Protein AF-A0A831YHB5-F1 (afdb_monomer_lite)

Foldseek 3Di:
DQDFFAQADDPPVDPCRLVVLVVSVCVCCVVPVPDLDAREQHAHHLDLVRSVVSVVSCVVVVNCVSRLHYEYENAQVDPPLCSLLVSLQVSQVVQVVVDDDPRHRAYEYEAHDPVNCVRNVVRHPYYDHDQQQVPCCVPPVDGDPDPVSSVVSVVVVVVVVVVVVVPDDD

Sequence (170 aa):
MIPDYPADYDNNPIDDNVERTFRNIEYAVGHHPNVNWIVPLQGKKDDIVSVVKSFEYVKDLGLLERYGYVAIAPTCTTNNVKFLRDVAQIIWKRVKQIEKDGHYIKIHMFGVTMRAWKDVAPYVDSTDTIVGNIWCRPLLGKMCTTKEEKAMAWRIFLERVAQVAAITRM

Secondary structure (DSSP, 8-state):
--------STT-S-TTHHHHHHHHHHHHHHH-TTS-PPEEE--STT-HHHHHHHHHHHHHTTHHHHH-EEEE-TTTT---HHHHHHHHHHHHHHHHHH--TT---EEEETT--GGGHHHHTTT-SEE---HHHHHHHHHHSS---SHHHHHHHHHHHHHHHHHHHTS---

Radius of gyration: 17.51 Å; chains: 1; bounding box: 42×38×42 Å

pLDDT: mean 90.25, std 9.59, range [37.12, 98.56]

Structure (mmCIF, N/CA/C/O backbone):
data_AF-A0A831YHB5-F1
#
_entry.id   AF-A0A831YHB5-F1
#
loop_
_atom_site.group_PDB
_atom_site.id
_atom_site.type_symbol
_atom_site.label_atom_id
_atom_site.label_alt_id
_atom_site.label_comp_id
_atom_site.label_asym_id
_atom_site.label_entity_id
_atom_site.label_seq_id
_atom_site.pdbx_PDB_ins_code
_atom_site.Cartn_x
_atom_site.Cartn_y
_atom_site.Cartn_z
_atom_site.occupancy
_atom_site.B_iso_or_equiv
_atom_site.auth_seq_id
_atom_site.auth_comp_id
_atom_site.auth_asym_id
_atom_site.auth_atom_id
_atom_site.pdbx_PDB_model_num
ATOM 1 N N . MET A 1 1 ? -9.313 -5.101 -4.253 1.00 86.94 1 MET A N 1
ATOM 2 C CA . MET A 1 1 ? -8.744 -3.767 -3.968 1.00 86.94 1 MET A CA 1
ATOM 3 C C . MET A 1 1 ? -9.494 -2.746 -4.803 1.00 86.94 1 MET A C 1
ATOM 5 O O . MET A 1 1 ? -9.870 -3.087 -5.919 1.00 86.94 1 MET A O 1
ATOM 9 N N . ILE A 1 2 ? -9.751 -1.553 -4.266 1.00 95.19 2 ILE A N 1
ATOM 10 C CA . ILE A 1 2 ? -10.306 -0.444 -5.054 1.00 95.19 2 ILE A CA 1
ATOM 11 C C . ILE A 1 2 ? -9.226 0.037 -6.041 1.00 95.19 2 ILE A C 1
ATOM 13 O O . ILE A 1 2 ? -8.103 0.261 -5.594 1.00 95.19 2 ILE A O 1
ATOM 17 N N . PRO A 1 3 ? -9.529 0.195 -7.343 1.00 92.81 3 PRO A N 1
ATOM 18 C CA . PRO A 1 3 ? -8.573 0.737 -8.304 1.00 92.81 3 PRO A CA 1
ATOM 19 C C . PRO A 1 3 ? -8.143 2.164 -7.940 1.00 92.81 3 PRO A C 1
ATOM 21 O O . PRO A 1 3 ? -8.992 3.047 -7.795 1.00 92.81 3 PRO A O 1
ATOM 24 N N . ASP A 1 4 ? -6.840 2.404 -7.840 1.00 92.56 4 ASP A N 1
ATOM 25 C CA . ASP A 1 4 ? -6.243 3.720 -7.626 1.00 92.56 4 ASP A CA 1
ATOM 26 C C . ASP A 1 4 ? -5.494 4.227 -8.866 1.00 92.56 4 ASP A C 1
ATOM 28 O O . ASP A 1 4 ? -5.268 3.501 -9.836 1.00 92.56 4 ASP A O 1
ATOM 32 N N . TYR A 1 5 ? -5.129 5.507 -8.837 1.00 92.69 5 TYR A N 1
ATOM 33 C CA . TYR A 1 5 ? -4.292 6.131 -9.855 1.00 92.69 5 TYR A CA 1
ATOM 34 C C . TYR A 1 5 ? -2.906 6.399 -9.255 1.00 92.69 5 TYR A C 1
ATOM 36 O O . TYR A 1 5 ? -2.802 7.209 -8.330 1.00 92.69 5 TYR A O 1
ATOM 44 N N . PRO A 1 6 ? -1.835 5.764 -9.765 1.00 89.62 6 PRO A N 1
ATOM 45 C CA . PRO A 1 6 ? -0.487 5.946 -9.233 1.00 89.62 6 PRO A CA 1
ATOM 46 C C . PRO A 1 6 ? -0.026 7.407 -9.264 1.00 89.62 6 PRO A C 1
ATOM 48 O O . PRO A 1 6 ? -0.020 8.041 -10.321 1.00 89.62 6 PRO A O 1
ATOM 51 N N . ALA A 1 7 ? 0.382 7.948 -8.117 1.00 89.50 7 ALA A N 1
ATOM 52 C CA . ALA A 1 7 ? 0.867 9.326 -7.976 1.00 89.50 7 ALA A CA 1
ATOM 53 C C . ALA A 1 7 ? 2.382 9.409 -7.681 1.00 89.50 7 ALA A C 1
ATOM 55 O O . ALA A 1 7 ? 2.923 10.496 -7.475 1.00 89.50 7 ALA A O 1
ATOM 56 N N . ASP A 1 8 ? 3.074 8.270 -7.687 1.00 85.31 8 ASP A N 1
ATOM 57 C CA . ASP A 1 8 ? 4.454 8.081 -7.233 1.00 85.31 8 ASP A CA 1
ATOM 58 C C . ASP A 1 8 ? 5.486 7.935 -8.367 1.00 85.31 8 ASP A C 1
ATOM 60 O O . ASP A 1 8 ? 6.656 7.640 -8.114 1.00 85.31 8 ASP A O 1
ATOM 64 N N . TYR A 1 9 ? 5.090 8.148 -9.623 1.00 83.62 9 TYR A N 1
ATOM 65 C CA . TYR A 1 9 ? 6.015 8.193 -10.758 1.00 83.62 9 TYR A CA 1
ATOM 66 C C . TYR A 1 9 ? 6.761 9.531 -10.843 1.00 83.62 9 TYR A C 1
ATOM 68 O O . TYR A 1 9 ? 6.194 10.594 -10.588 1.00 83.62 9 TYR A O 1
ATOM 76 N N . ASP A 1 10 ? 8.030 9.479 -11.261 1.00 77.12 10 ASP A N 1
ATOM 77 C CA . ASP A 1 10 ? 8.769 10.689 -11.637 1.00 77.12 10 ASP A CA 1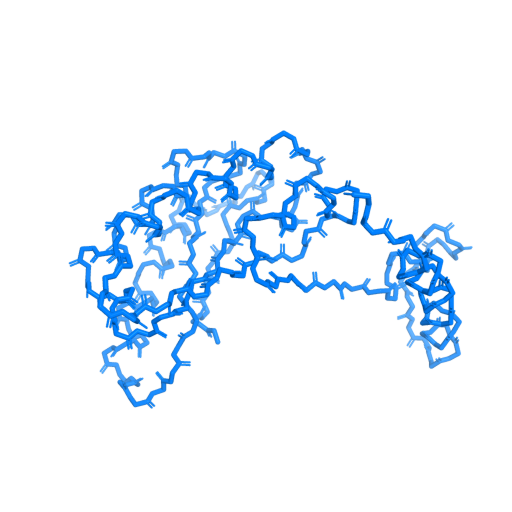
ATOM 78 C C . ASP A 1 10 ? 8.118 11.345 -12.856 1.00 77.12 10 ASP A C 1
ATOM 80 O O . ASP A 1 10 ? 7.743 10.651 -13.803 1.00 77.12 10 ASP A O 1
ATOM 84 N N . ASN A 1 11 ? 8.026 12.679 -12.849 1.00 80.19 11 ASN A N 1
ATOM 85 C CA . ASN A 1 11 ? 7.427 13.472 -13.929 1.00 80.19 11 ASN A CA 1
ATOM 86 C C . ASN A 1 11 ? 6.004 13.022 -14.293 1.00 80.19 11 ASN A C 1
ATOM 88 O O . ASN A 1 11 ? 5.662 12.929 -15.473 1.00 80.19 11 ASN A O 1
ATOM 92 N N . ASN A 1 12 ? 5.184 12.711 -13.286 1.00 77.06 12 ASN A N 1
ATOM 93 C CA . ASN A 1 12 ? 3.791 12.356 -13.512 1.00 77.06 12 ASN A CA 1
ATOM 94 C C . ASN A 1 12 ? 3.078 13.497 -14.265 1.00 77.06 12 ASN A C 1
ATOM 96 O O . ASN A 1 12 ? 3.026 14.607 -13.740 1.00 77.06 12 ASN A O 1
ATOM 100 N N . PRO A 1 13 ? 2.542 13.259 -15.477 1.00 79.56 13 PRO A N 1
ATOM 101 C CA . PRO A 1 13 ? 1.882 14.305 -16.256 1.00 79.56 13 PRO A CA 1
ATOM 102 C C . PRO A 1 13 ? 0.482 14.650 -15.726 1.00 79.56 13 PRO A C 1
ATOM 104 O O . PRO A 1 13 ? -0.171 15.537 -16.273 1.00 79.56 13 PRO A O 1
ATOM 107 N N . ILE A 1 14 ? -0.011 13.917 -14.721 1.00 84.56 14 ILE A N 1
ATOM 108 C CA . ILE A 1 14 ? -1.336 14.098 -14.131 1.00 84.56 14 ILE A CA 1
ATOM 109 C C . ILE A 1 14 ? -1.173 14.494 -12.664 1.00 84.56 14 ILE A C 1
ATOM 111 O O . ILE A 1 14 ? -0.777 13.683 -11.825 1.00 84.56 14 ILE A O 1
ATOM 115 N N . ASP A 1 15 ? -1.528 15.739 -12.357 1.00 80.88 15 ASP A N 1
ATOM 116 C CA . ASP A 1 15 ? -1.307 16.329 -11.035 1.00 80.88 15 ASP A CA 1
ATOM 117 C C . ASP A 1 15 ? -2.298 15.840 -9.963 1.00 80.88 15 ASP A C 1
ATOM 119 O O . ASP A 1 15 ? -1.978 15.882 -8.775 1.00 80.88 15 ASP A O 1
ATOM 123 N N . ASP A 1 16 ? -3.486 15.365 -10.366 1.00 89.69 16 ASP A N 1
ATOM 124 C CA . ASP A 1 16 ? -4.628 15.097 -9.474 1.00 89.69 16 ASP A CA 1
ATOM 125 C C . ASP A 1 16 ? -4.910 13.601 -9.218 1.00 89.69 16 ASP A C 1
ATOM 127 O O . ASP A 1 16 ? -6.036 13.203 -8.913 1.00 89.69 16 ASP A O 1
ATOM 131 N N . ASN A 1 17 ? -3.910 12.723 -9.369 1.00 93.19 17 ASN A N 1
ATOM 132 C CA . ASN A 1 17 ? -4.105 11.270 -9.219 1.00 93.19 17 ASN A CA 1
ATOM 133 C C . ASN A 1 17 ? -4.522 10.838 -7.799 1.00 93.19 17 ASN A C 1
ATOM 135 O O . ASN A 1 17 ? -5.251 9.853 -7.643 1.00 93.19 17 ASN A O 1
ATOM 139 N N . VAL A 1 18 ? -4.121 11.580 -6.761 1.00 93.06 18 VAL A N 1
ATOM 140 C CA . VAL A 1 18 ? -4.569 11.317 -5.382 1.00 93.06 18 VAL A CA 1
ATOM 141 C C . VAL A 1 18 ? -6.070 11.596 -5.264 1.00 93.06 18 VAL A C 1
ATOM 143 O O . VAL A 1 18 ? -6.834 10.751 -4.802 1.00 93.06 18 VAL A O 1
ATOM 146 N N . GLU A 1 19 ? -6.526 12.730 -5.785 1.00 95.19 19 GLU A N 1
ATOM 147 C CA . GLU A 1 19 ? -7.927 13.142 -5.790 1.00 95.19 19 GLU A CA 1
ATOM 148 C C . GLU A 1 19 ? -8.786 12.222 -6.668 1.00 95.19 19 GLU A C 1
ATOM 150 O O . GLU A 1 19 ? -9.909 11.873 -6.302 1.00 95.19 19 GLU A O 1
ATOM 155 N N . ARG A 1 20 ? -8.262 11.761 -7.811 1.00 95.62 20 ARG A N 1
ATOM 156 C CA . ARG A 1 20 ? -8.915 10.723 -8.630 1.00 95.62 20 ARG A CA 1
ATOM 157 C C . ARG A 1 20 ? -9.078 9.417 -7.869 1.00 95.62 20 ARG A C 1
ATOM 159 O O . ARG A 1 20 ? -10.112 8.765 -8.000 1.00 95.62 20 ARG A O 1
ATOM 166 N N . THR A 1 21 ? -8.078 9.042 -7.074 1.00 96.69 21 THR A N 1
ATOM 167 C CA . THR A 1 21 ? -8.149 7.852 -6.222 1.00 96.69 21 THR A CA 1
ATOM 168 C C . THR A 1 21 ? -9.262 7.995 -5.188 1.00 96.69 21 THR A C 1
ATOM 170 O O . THR A 1 21 ? -10.051 7.070 -5.027 1.00 96.69 21 THR A O 1
ATOM 173 N N . PHE A 1 22 ? -9.411 9.163 -4.560 1.00 97.50 22 PHE A N 1
ATOM 174 C CA . PHE A 1 22 ? -10.525 9.431 -3.642 1.00 97.50 22 PHE A CA 1
ATOM 175 C C . PHE A 1 22 ? -11.892 9.304 -4.323 1.00 97.50 22 PHE A C 1
ATOM 177 O O . PHE A 1 22 ? -12.758 8.592 -3.818 1.00 97.50 22 PHE A O 1
ATOM 184 N N . ARG A 1 23 ? -12.056 9.870 -5.527 1.00 97.06 23 ARG A N 1
ATOM 185 C CA . ARG A 1 23 ? -13.288 9.705 -6.324 1.00 97.06 23 ARG A CA 1
ATOM 186 C C . ARG A 1 23 ? -13.589 8.234 -6.637 1.00 97.06 23 ARG A C 1
ATOM 188 O O . ARG A 1 23 ? -14.742 7.815 -6.559 1.00 97.06 23 ARG A O 1
ATOM 195 N N . ASN A 1 24 ? -12.570 7.433 -6.955 1.00 97.19 24 ASN A N 1
ATOM 196 C CA . ASN A 1 24 ? -12.734 5.991 -7.166 1.00 97.19 24 ASN A CA 1
ATOM 197 C C . ASN A 1 24 ? -13.120 5.250 -5.882 1.00 97.19 24 ASN A C 1
ATOM 199 O O . ASN A 1 24 ? -13.920 4.316 -5.946 1.00 97.19 24 ASN A O 1
ATOM 203 N N . ILE A 1 25 ? -12.566 5.650 -4.734 1.00 98.00 25 ILE A N 1
ATOM 204 C CA . ILE A 1 25 ? -12.941 5.095 -3.432 1.00 98.00 25 ILE A CA 1
ATOM 205 C C . ILE A 1 25 ? -14.424 5.344 -3.178 1.00 98.00 25 ILE A C 1
ATOM 207 O O . ILE A 1 25 ? -15.159 4.376 -2.995 1.00 98.00 25 ILE A O 1
ATOM 211 N N . GLU A 1 26 ? -14.878 6.597 -3.246 1.00 97.94 26 GLU A N 1
ATOM 212 C CA . GLU A 1 26 ? -16.291 6.956 -3.062 1.00 97.94 26 GLU A CA 1
ATOM 213 C C . GLU A 1 26 ? -17.205 6.193 -4.033 1.00 97.94 26 GLU A C 1
ATOM 215 O O . GLU A 1 26 ? -18.200 5.587 -3.622 1.00 97.94 26 GLU A O 1
ATOM 220 N N . TYR A 1 27 ? -16.833 6.147 -5.317 1.00 98.12 27 TYR A N 1
ATOM 221 C CA . TYR A 1 27 ? -17.586 5.418 -6.332 1.00 98.12 27 TYR A CA 1
ATOM 222 C C . TYR A 1 27 ? -17.707 3.929 -5.987 1.00 98.12 27 TYR A C 1
ATOM 224 O O . TYR A 1 27 ? -18.818 3.396 -5.967 1.00 98.12 27 TYR A O 1
ATOM 232 N N . ALA A 1 28 ? -16.592 3.257 -5.685 1.00 97.69 28 ALA A N 1
ATOM 233 C CA . ALA A 1 28 ? -16.568 1.820 -5.427 1.00 97.69 28 ALA A CA 1
ATOM 234 C C . ALA A 1 28 ? -17.370 1.446 -4.175 1.00 97.69 28 ALA A C 1
ATOM 236 O O . ALA A 1 28 ? -18.168 0.508 -4.214 1.00 97.69 28 ALA A O 1
ATOM 237 N N . VAL A 1 29 ? -17.207 2.189 -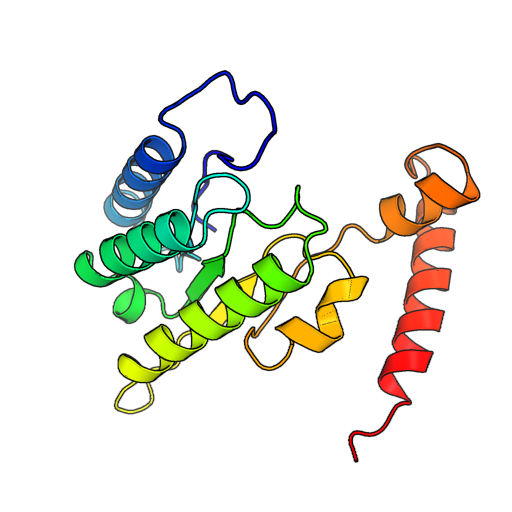3.076 1.00 97.19 29 VAL A N 1
ATOM 238 C CA . VAL A 1 29 ? -17.905 1.890 -1.814 1.00 97.19 29 VAL A CA 1
ATOM 239 C C . VAL A 1 29 ? -19.399 2.221 -1.870 1.00 97.19 29 VAL A C 1
ATOM 241 O O . VAL A 1 29 ? -20.175 1.601 -1.136 1.00 97.19 29 VAL A O 1
ATOM 244 N N . GLY A 1 30 ? -19.795 3.171 -2.726 1.00 97.25 30 GLY A N 1
ATOM 245 C CA . GLY A 1 30 ? -21.188 3.553 -2.962 1.00 97.25 30 GLY A CA 1
ATOM 246 C C . GLY A 1 30 ? -21.925 2.611 -3.917 1.00 97.25 30 GLY A C 1
ATOM 247 O O . GLY A 1 30 ? -23.040 2.192 -3.621 1.00 97.25 30 GLY A O 1
ATOM 248 N N . HIS A 1 31 ? -21.300 2.226 -5.034 1.00 97.94 31 HIS A N 1
ATOM 249 C CA . HIS A 1 31 ? -21.938 1.398 -6.071 1.00 97.94 31 HIS A CA 1
ATOM 250 C C . HIS A 1 31 ? -21.813 -0.105 -5.810 1.00 97.94 31 HIS A C 1
ATOM 252 O O . HIS A 1 31 ? -22.631 -0.894 -6.282 1.00 97.94 31 HIS A O 1
ATOM 258 N N . HIS A 1 32 ? -20.803 -0.518 -5.044 1.00 96.62 32 HIS A N 1
ATOM 259 C CA . HIS A 1 32 ? -20.542 -1.920 -4.733 1.00 96.62 32 HIS A CA 1
ATOM 260 C C . HIS A 1 32 ? -20.370 -2.126 -3.219 1.00 96.62 32 HIS A C 1
ATOM 262 O O . HIS A 1 32 ? -19.305 -2.559 -2.765 1.00 96.62 32 HIS A O 1
ATOM 268 N N . PRO A 1 33 ? -21.410 -1.839 -2.411 1.00 94.44 33 PRO A N 1
ATOM 269 C CA . PRO A 1 33 ? -21.293 -1.798 -0.956 1.00 94.44 33 PRO A CA 1
ATOM 270 C C . PRO A 1 33 ? -21.071 -3.166 -0.296 1.00 94.44 33 PRO A C 1
ATOM 272 O O . PRO A 1 33 ? -20.599 -3.215 0.839 1.00 94.44 33 PRO A O 1
ATOM 275 N N . ASN A 1 34 ? -21.405 -4.253 -0.998 1.00 94.56 34 ASN A N 1
ATOM 276 C CA . ASN A 1 34 ? -21.311 -5.631 -0.504 1.00 94.56 34 ASN A CA 1
ATOM 277 C C . ASN A 1 34 ? -19.942 -6.276 -0.766 1.00 94.56 34 ASN A C 1
ATOM 279 O O . ASN A 1 34 ? -19.705 -7.413 -0.361 1.00 94.56 34 ASN A O 1
ATOM 283 N N . VAL A 1 35 ? -19.049 -5.592 -1.483 1.00 96.25 35 VAL A N 1
ATOM 284 C CA . VAL A 1 35 ? -17.697 -6.089 -1.738 1.00 96.25 35 VAL A CA 1
ATOM 285 C C . VAL A 1 35 ? -16.816 -5.731 -0.548 1.00 96.25 35 VAL A C 1
ATOM 287 O O . VAL A 1 35 ? -16.782 -4.581 -0.115 1.00 96.25 35 VAL A O 1
ATOM 290 N N . ASN A 1 36 ? -16.071 -6.711 -0.034 1.00 94.56 36 ASN A N 1
ATOM 291 C CA . ASN A 1 36 ? -15.077 -6.457 1.001 1.00 94.56 36 ASN A CA 1
ATOM 292 C C . ASN A 1 36 ? -13.819 -5.840 0.371 1.00 94.56 36 ASN A C 1
ATOM 294 O O . ASN A 1 36 ? -12.967 -6.540 -0.184 1.00 94.56 36 ASN A O 1
ATOM 298 N N . TRP A 1 37 ? -13.754 -4.512 0.373 1.00 97.12 37 TRP A N 1
ATOM 299 C CA . TRP A 1 37 ? -12.706 -3.763 -0.304 1.00 97.12 37 TRP A CA 1
ATOM 300 C C . TRP A 1 37 ? -11.400 -3.725 0.498 1.00 97.12 37 TRP A C 1
ATOM 302 O O . TRP A 1 37 ? -11.392 -3.691 1.719 1.00 97.12 37 TRP A O 1
ATOM 312 N N . ILE A 1 38 ? -10.280 -3.656 -0.226 1.00 97.06 38 ILE A N 1
ATOM 313 C CA . ILE A 1 38 ? -9.002 -3.189 0.326 1.00 97.06 38 ILE A CA 1
ATOM 314 C C . ILE A 1 38 ? -8.866 -1.743 -0.125 1.00 97.06 38 ILE A C 1
ATOM 316 O O . ILE A 1 38 ? -8.878 -1.500 -1.341 1.00 97.06 38 ILE A O 1
ATOM 320 N N . VAL A 1 39 ? -8.785 -0.815 0.827 1.00 97.94 39 VAL A N 1
ATOM 321 C CA . VAL A 1 39 ? -8.805 0.623 0.542 1.00 97.94 39 VAL A CA 1
ATOM 322 C C . VAL A 1 39 ? -7.374 1.149 0.361 1.00 97.94 39 VAL A C 1
ATOM 324 O O . VAL A 1 39 ? -6.573 1.050 1.295 1.00 97.94 39 VAL A O 1
ATOM 327 N N . PRO A 1 40 ? -7.015 1.688 -0.818 1.00 97.88 40 PRO A N 1
ATOM 328 C CA . PRO A 1 40 ? -5.688 2.238 -1.057 1.00 97.88 40 PRO A CA 1
ATOM 329 C C . PRO A 1 40 ? -5.476 3.567 -0.329 1.00 97.88 40 PRO A C 1
ATOM 331 O O . PRO A 1 40 ? -6.326 4.454 -0.343 1.00 97.88 40 PRO A O 1
ATOM 334 N N . LEU A 1 41 ? -4.285 3.727 0.235 1.00 98.00 41 LEU A N 1
ATOM 335 C CA . LEU A 1 41 ? -3.735 4.967 0.762 1.00 98.00 41 LEU A CA 1
ATOM 336 C C . LEU A 1 41 ? -2.705 5.474 -0.250 1.00 98.00 41 LEU A C 1
ATOM 338 O O . LEU A 1 41 ? -1.525 5.118 -0.187 1.00 98.00 41 LEU A O 1
ATOM 342 N N . GLN A 1 42 ? -3.174 6.251 -1.225 1.00 95.88 42 GLN A N 1
ATOM 343 C CA . GLN A 1 42 ? -2.330 6.831 -2.272 1.00 95.88 42 GLN A CA 1
ATOM 344 C C . GLN A 1 42 ? -1.637 8.111 -1.778 1.00 95.88 42 GLN A C 1
ATOM 346 O O . GLN A 1 42 ? -2.089 8.747 -0.829 1.00 95.88 42 GLN A O 1
ATOM 351 N N . GLY A 1 43 ? -0.525 8.501 -2.386 1.00 94.56 43 GLY A N 1
ATOM 352 C CA . GLY A 1 43 ? 0.173 9.736 -2.058 1.00 94.56 43 GLY A CA 1
ATOM 353 C C . GLY A 1 43 ? 1.214 10.105 -3.105 1.00 94.56 43 GLY A C 1
ATOM 354 O O . GLY A 1 43 ? 1.566 9.303 -3.964 1.00 94.56 43 GLY A O 1
ATOM 355 N N . LYS A 1 44 ? 1.708 11.341 -3.040 1.00 92.69 44 LYS A N 1
ATOM 356 C CA . LYS A 1 44 ? 2.797 11.796 -3.911 1.00 92.69 44 LYS A CA 1
ATOM 357 C C . LYS A 1 44 ? 4.084 11.014 -3.635 1.00 92.69 44 LYS A C 1
ATOM 359 O O . LYS A 1 44 ? 4.294 10.503 -2.531 1.00 92.69 44 LYS A O 1
ATOM 364 N N . LYS A 1 45 ? 4.954 10.951 -4.646 1.00 91.56 45 LYS A N 1
ATOM 365 C CA . LYS A 1 45 ? 6.243 10.255 -4.568 1.00 91.56 45 LYS A CA 1
ATOM 366 C C . LYS A 1 45 ? 7.044 10.668 -3.329 1.00 91.56 45 LYS A C 1
ATOM 368 O O . LYS A 1 45 ? 7.321 11.849 -3.141 1.00 91.56 45 LYS A O 1
ATOM 373 N N . ASP A 1 46 ? 7.430 9.675 -2.526 1.00 91.38 46 ASP A N 1
ATOM 374 C CA . ASP A 1 46 ? 8.240 9.828 -1.310 1.00 91.38 46 ASP A CA 1
ATOM 375 C C . ASP A 1 46 ? 7.689 10.868 -0.296 1.00 91.38 46 ASP A C 1
ATOM 377 O O . ASP A 1 46 ? 8.424 11.369 0.559 1.00 91.38 46 ASP A O 1
ATOM 381 N N . ASP A 1 47 ? 6.382 11.168 -0.341 1.00 94.19 47 ASP A N 1
ATOM 382 C CA . ASP A 1 47 ? 5.710 12.134 0.535 1.00 94.19 47 ASP A CA 1
ATOM 383 C C . ASP A 1 47 ? 4.830 11.429 1.580 1.00 94.19 47 ASP A C 1
ATOM 385 O O . ASP A 1 47 ? 3.671 11.069 1.350 1.00 94.19 47 ASP A O 1
ATOM 389 N N . ILE A 1 48 ? 5.384 11.277 2.785 1.00 96.69 48 ILE A N 1
ATOM 390 C CA . ILE A 1 48 ? 4.689 10.674 3.930 1.00 96.69 48 ILE A CA 1
ATOM 391 C C . ILE A 1 48 ? 3.438 11.478 4.304 1.00 96.69 48 ILE A C 1
ATOM 393 O O . ILE A 1 48 ? 2.419 10.894 4.675 1.00 96.69 48 ILE A O 1
ATOM 397 N N . VAL A 1 49 ? 3.488 12.811 4.211 1.00 97.00 49 VAL A N 1
ATOM 398 C CA . VAL A 1 49 ? 2.364 13.680 4.583 1.00 97.00 49 VAL A CA 1
ATOM 399 C C . VAL A 1 49 ? 1.197 13.454 3.629 1.00 97.00 49 VAL A C 1
ATOM 401 O O . VAL A 1 49 ? 0.052 13.393 4.075 1.00 97.00 49 VAL A O 1
ATOM 404 N N . SER A 1 50 ? 1.472 13.270 2.337 1.00 96.25 50 SER A N 1
ATOM 405 C CA . SER A 1 50 ? 0.443 12.932 1.353 1.00 96.25 50 SER A CA 1
ATOM 406 C C . SER A 1 50 ? -0.254 11.606 1.673 1.00 96.25 50 SER A C 1
ATOM 408 O O . SER A 1 50 ? -1.479 11.554 1.614 1.00 96.25 50 SER A O 1
ATOM 410 N N . VAL A 1 51 ? 0.487 10.559 2.054 1.00 97.56 51 VAL A N 1
ATOM 411 C CA . VAL A 1 51 ? -0.105 9.259 2.435 1.00 97.56 51 VAL A CA 1
ATOM 412 C C . VAL A 1 51 ? -0.930 9.378 3.714 1.00 97.56 51 VAL A C 1
ATOM 414 O O . VAL A 1 51 ? -2.022 8.822 3.817 1.00 97.56 51 VAL A O 1
ATOM 417 N N . VAL A 1 52 ? -0.432 10.140 4.689 1.00 98.12 52 VAL A N 1
ATOM 418 C CA . VAL A 1 52 ? -1.149 10.416 5.937 1.00 98.12 52 VAL A CA 1
ATOM 419 C C . VAL A 1 52 ? -2.472 11.129 5.672 1.00 98.12 52 VAL A C 1
ATOM 421 O O . VAL A 1 52 ? -3.477 10.750 6.258 1.00 98.12 52 VAL A O 1
ATOM 424 N N . LYS A 1 53 ? -2.511 12.116 4.771 1.00 97.88 53 LYS A N 1
ATOM 425 C CA . LYS A 1 53 ? -3.767 12.787 4.396 1.00 97.88 53 LYS A CA 1
ATOM 426 C C . LYS A 1 53 ? -4.785 11.807 3.814 1.00 97.88 53 LYS A C 1
ATOM 428 O O . LYS A 1 53 ? -5.950 11.866 4.187 1.00 97.88 53 LYS A O 1
ATOM 433 N N . SER A 1 54 ? -4.341 10.881 2.966 1.00 97.94 54 SER A N 1
ATOM 434 C CA . SER A 1 54 ? -5.201 9.816 2.437 1.00 97.94 54 SER A CA 1
ATOM 435 C C . SER A 1 54 ? -5.727 8.894 3.530 1.00 97.94 54 SER A C 1
ATOM 437 O O . SER A 1 54 ? -6.889 8.507 3.490 1.00 97.94 54 SER A O 1
ATOM 439 N N . PHE A 1 55 ? -4.907 8.578 4.535 1.00 98.44 55 PHE A N 1
ATOM 440 C CA . PHE A 1 55 ? -5.359 7.826 5.703 1.00 98.44 55 PHE A CA 1
ATOM 441 C C . PHE A 1 55 ? -6.449 8.566 6.483 1.00 98.44 55 PHE A C 1
ATOM 443 O O . PHE A 1 55 ? -7.479 7.967 6.780 1.00 98.44 55 PHE A O 1
ATOM 450 N N . GLU A 1 56 ? -6.248 9.852 6.794 1.00 98.19 56 GLU A N 1
ATOM 451 C CA . GLU A 1 56 ? -7.254 10.639 7.519 1.00 98.19 56 GLU A CA 1
ATOM 452 C C . GLU A 1 56 ? -8.557 10.736 6.718 1.00 98.19 56 GLU A C 1
ATOM 454 O O . GLU A 1 56 ? -9.623 10.508 7.273 1.00 98.19 56 GLU A O 1
ATOM 459 N N . TYR A 1 57 ? -8.476 10.951 5.403 1.00 98.00 57 TYR A N 1
ATOM 460 C CA . TYR A 1 57 ? -9.647 10.965 4.526 1.00 98.00 57 TYR A CA 1
ATOM 461 C C . TYR A 1 57 ? -10.411 9.625 4.541 1.00 98.00 57 TYR A C 1
ATOM 463 O O . TYR A 1 57 ? -11.625 9.598 4.723 1.00 98.00 57 TYR A O 1
ATOM 471 N N . 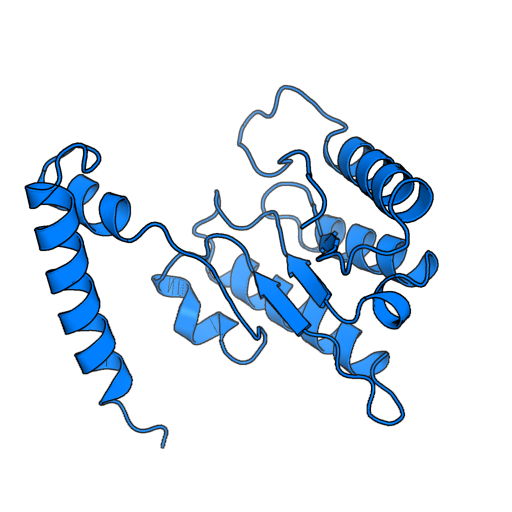VAL A 1 58 ? -9.708 8.493 4.414 1.00 97.62 58 VAL A N 1
ATOM 472 C CA . VAL A 1 58 ? -10.314 7.148 4.466 1.00 97.62 58 VAL A CA 1
ATOM 473 C C . VAL A 1 58 ? -10.940 6.855 5.835 1.00 97.62 58 VAL A C 1
ATOM 475 O O . VAL A 1 58 ? -12.000 6.226 5.908 1.00 97.62 58 VAL A O 1
ATOM 478 N N . LYS A 1 59 ? -10.301 7.315 6.914 1.00 96.94 59 LYS A N 1
ATOM 479 C CA . LYS A 1 59 ? -10.817 7.234 8.284 1.00 96.94 59 LYS A CA 1
ATOM 480 C C . LYS A 1 59 ? -12.082 8.075 8.455 1.00 96.94 59 LYS A C 1
ATOM 482 O O . LYS A 1 59 ? -13.064 7.572 8.984 1.00 96.94 59 LYS A O 1
ATOM 487 N N . ASP A 1 60 ? -12.086 9.321 7.992 1.00 97.25 60 ASP A N 1
ATOM 488 C CA . ASP A 1 60 ? -13.225 10.235 8.143 1.00 97.25 60 ASP A CA 1
ATOM 489 C C . ASP A 1 60 ? -14.464 9.751 7.361 1.00 97.25 60 ASP A C 1
ATOM 491 O O . ASP A 1 60 ? -15.596 10.016 7.759 1.00 97.25 60 ASP A O 1
ATOM 495 N N . LEU A 1 61 ? -14.263 8.962 6.299 1.00 96.44 61 LEU A N 1
ATOM 496 C CA . LEU A 1 61 ? -15.326 8.247 5.582 1.00 96.44 61 LEU A CA 1
ATOM 497 C C . LEU A 1 61 ? -15.836 6.975 6.302 1.00 96.44 61 LEU A C 1
ATOM 499 O O . LEU A 1 61 ? -16.741 6.309 5.793 1.00 96.44 61 LEU A O 1
ATOM 503 N N . GLY A 1 62 ? -15.257 6.594 7.445 1.00 95.75 62 GLY A N 1
ATOM 504 C CA . GLY A 1 62 ? -15.621 5.394 8.213 1.00 95.75 62 GLY A CA 1
ATOM 505 C C . GLY A 1 62 ? -15.244 4.072 7.535 1.00 95.75 62 GLY A C 1
ATOM 506 O O . GLY A 1 62 ? -15.839 3.024 7.802 1.00 95.75 62 GLY A O 1
ATOM 507 N N . LEU A 1 63 ? -14.299 4.098 6.588 1.00 96.38 63 LEU A N 1
ATOM 508 C CA . LEU A 1 63 ? -13.963 2.916 5.786 1.00 96.38 63 LEU A CA 1
ATOM 509 C C . LEU A 1 63 ? -13.023 1.950 6.517 1.00 96.38 63 LEU A C 1
ATOM 511 O O . LEU A 1 63 ? -12.983 0.765 6.177 1.00 96.38 63 LEU A O 1
ATOM 515 N N . LEU A 1 64 ? -12.280 2.438 7.514 1.00 94.81 64 LEU A N 1
ATOM 516 C CA . LEU A 1 64 ? -11.382 1.616 8.328 1.00 94.81 64 LEU A CA 1
ATOM 517 C C . LEU A 1 64 ? -12.173 0.641 9.205 1.00 94.81 64 LEU A C 1
ATOM 519 O O . LEU A 1 64 ? -11.848 -0.544 9.280 1.00 94.81 64 LEU A O 1
ATOM 523 N N . GLU A 1 65 ? -13.248 1.128 9.814 1.00 92.50 65 GLU A N 1
ATOM 524 C CA . GLU A 1 65 ? -14.207 0.354 10.594 1.00 92.50 65 GLU A CA 1
ATOM 525 C C . GLU A 1 65 ? -14.994 -0.595 9.689 1.00 92.50 65 GLU A C 1
ATOM 527 O O . GLU A 1 65 ? -15.171 -1.765 10.013 1.00 92.50 65 GLU A O 1
ATOM 532 N N . ARG A 1 66 ? -15.417 -0.113 8.514 1.00 94.06 66 ARG A N 1
ATOM 533 C CA . ARG A 1 66 ? -16.246 -0.891 7.588 1.00 94.06 66 ARG A CA 1
ATOM 534 C C . ARG A 1 66 ? -15.528 -2.090 6.970 1.00 94.06 66 ARG A C 1
ATOM 536 O O . ARG A 1 66 ? -16.137 -3.150 6.857 1.00 94.06 66 ARG A O 1
ATOM 543 N N . TYR A 1 67 ? -14.288 -1.921 6.512 1.00 95.56 67 TYR A N 1
ATOM 544 C CA . TYR A 1 67 ? -13.588 -2.963 5.748 1.00 95.56 67 TYR A CA 1
ATOM 545 C C . TYR A 1 67 ? -12.451 -3.638 6.514 1.00 95.56 67 TYR A C 1
ATOM 547 O O . TYR A 1 67 ? -12.059 -4.749 6.162 1.00 95.56 67 TYR A O 1
ATOM 555 N N . GLY A 1 68 ? -11.886 -2.983 7.535 1.00 95.81 68 GLY A N 1
ATOM 556 C CA . GLY A 1 68 ? -10.782 -3.549 8.313 1.00 95.81 68 GLY A CA 1
ATOM 557 C C . GLY A 1 68 ? -9.540 -3.885 7.476 1.00 95.81 68 GLY A C 1
ATOM 558 O O . GLY A 1 68 ? -8.757 -4.748 7.871 1.00 95.81 68 GLY A O 1
ATOM 559 N N . TYR A 1 69 ? -9.360 -3.264 6.302 1.00 97.31 69 TYR A N 1
ATOM 560 C CA . TYR A 1 69 ? -8.219 -3.539 5.429 1.00 97.31 69 TYR A CA 1
ATOM 561 C C . TYR A 1 69 ? -7.827 -2.324 4.577 1.00 97.31 69 TYR A C 1
ATOM 563 O O . TYR A 1 69 ? -8.573 -1.878 3.700 1.00 97.31 69 TYR A O 1
ATOM 571 N N . VAL A 1 70 ? -6.613 -1.823 4.801 1.00 98.00 70 VAL A N 1
ATOM 572 C CA . VAL A 1 70 ? -5.987 -0.756 4.014 1.00 98.00 70 VAL A CA 1
ATOM 573 C C . VAL A 1 70 ? -4.722 -1.225 3.316 1.00 98.00 70 VAL A C 1
ATOM 575 O O . VAL A 1 70 ? -4.088 -2.198 3.727 1.00 98.00 70 VAL A O 1
ATOM 578 N N . ALA A 1 71 ? -4.328 -0.500 2.274 1.00 98.00 71 ALA A N 1
ATOM 579 C CA . ALA A 1 71 ? -3.088 -0.757 1.566 1.00 98.00 71 ALA A CA 1
ATOM 580 C C . ALA A 1 71 ? -2.311 0.528 1.262 1.00 98.00 71 ALA A C 1
ATOM 582 O O . ALA A 1 71 ? -2.851 1.449 0.662 1.00 98.00 71 ALA A O 1
ATOM 583 N N . ILE A 1 72 ? -1.038 0.595 1.644 1.00 98.06 72 ILE A N 1
ATOM 584 C CA . ILE A 1 72 ? -0.149 1.724 1.339 1.00 98.06 72 ILE A CA 1
ATOM 585 C C . ILE A 1 72 ? 0.324 1.587 -0.114 1.00 98.06 72 ILE A C 1
ATOM 587 O O . ILE A 1 72 ? 0.995 0.609 -0.447 1.00 98.06 72 ILE A O 1
ATOM 591 N N . ALA A 1 73 ? -0.041 2.546 -0.970 1.00 94.31 73 ALA A N 1
ATOM 592 C CA . ALA A 1 73 ? 0.123 2.447 -2.423 1.00 94.31 73 ALA A CA 1
ATOM 593 C C . ALA A 1 73 ? 1.430 3.015 -3.014 1.00 94.31 73 ALA A C 1
ATOM 595 O O . ALA A 1 73 ? 2.022 2.318 -3.840 1.00 94.31 73 ALA A O 1
ATOM 596 N N . PRO A 1 74 ? 1.952 4.195 -2.612 1.00 89.94 74 PRO A N 1
ATOM 597 C CA . PRO A 1 74 ? 3.095 4.823 -3.291 1.00 89.94 74 PRO A CA 1
ATOM 598 C C . PRO A 1 74 ? 4.425 4.200 -2.854 1.00 89.94 74 PRO A C 1
ATOM 600 O O . PRO A 1 74 ? 5.169 4.751 -2.046 1.00 89.94 74 PRO A O 1
ATOM 603 N N . THR A 1 75 ? 4.676 2.977 -3.302 1.00 89.31 75 THR A N 1
ATOM 604 C CA . THR A 1 75 ? 5.689 2.081 -2.720 1.00 89.31 75 THR A CA 1
ATOM 605 C C . THR A 1 75 ? 6.456 1.296 -3.780 1.00 89.31 75 THR A C 1
ATOM 607 O O . THR A 1 75 ? 7.642 1.024 -3.598 1.00 89.31 75 THR A O 1
ATOM 610 N N . CYS A 1 76 ? 5.827 1.013 -4.923 1.00 86.56 76 CYS A N 1
ATOM 611 C CA . CYS A 1 76 ? 6.403 0.232 -6.016 1.00 86.56 76 CYS A CA 1
ATOM 612 C C . CYS A 1 76 ? 7.532 0.954 -6.772 1.00 86.56 76 CYS A C 1
ATOM 614 O O . CYS A 1 76 ? 8.408 0.298 -7.337 1.00 86.56 76 CYS A O 1
ATOM 616 N N . THR A 1 77 ? 7.514 2.291 -6.835 1.00 88.19 77 THR A N 1
ATOM 617 C CA . THR A 1 77 ? 8.491 3.076 -7.618 1.00 88.19 77 THR A CA 1
ATOM 618 C C . THR A 1 77 ? 9.688 3.559 -6.796 1.00 88.19 77 THR A C 1
ATOM 620 O O . THR A 1 77 ? 10.664 4.059 -7.362 1.00 88.19 77 THR A O 1
ATOM 623 N N . THR A 1 78 ? 9.646 3.407 -5.470 1.00 88.69 78 THR A N 1
ATOM 624 C CA . THR A 1 78 ? 10.680 3.906 -4.559 1.00 88.69 78 THR A CA 1
ATOM 625 C C . THR A 1 78 ? 11.570 2.782 -4.032 1.00 88.69 78 THR A C 1
ATOM 627 O O . THR A 1 78 ? 11.127 1.689 -3.689 1.00 88.69 78 THR A O 1
ATOM 630 N N . ASN A 1 79 ? 12.871 3.064 -3.940 1.00 88.62 79 ASN A N 1
ATOM 631 C CA . ASN A 1 79 ? 13.848 2.206 -3.260 1.00 88.62 79 ASN A CA 1
ATOM 632 C C . ASN A 1 79 ? 14.319 2.816 -1.929 1.00 88.62 79 ASN A C 1
ATOM 634 O O . ASN A 1 79 ? 15.264 2.316 -1.309 1.00 88.62 79 ASN A O 1
ATOM 638 N N . ASN A 1 80 ? 13.692 3.911 -1.492 1.00 93.94 80 ASN A N 1
ATOM 639 C CA . ASN A 1 80 ? 14.050 4.605 -0.268 1.00 93.94 80 ASN A CA 1
ATOM 640 C C . ASN A 1 80 ? 13.542 3.822 0.952 1.00 93.94 80 ASN A C 1
ATOM 642 O O . ASN A 1 80 ? 12.406 3.977 1.396 1.00 93.94 80 ASN A O 1
ATOM 646 N N . VAL A 1 81 ? 14.416 2.987 1.520 1.00 94.88 81 VAL A N 1
ATOM 647 C CA . VAL A 1 81 ? 14.103 2.146 2.690 1.00 94.88 81 VAL A CA 1
ATOM 648 C C . VAL A 1 81 ? 13.630 2.978 3.884 1.00 94.88 81 VAL A C 1
ATOM 650 O O . VAL A 1 81 ? 12.733 2.547 4.603 1.00 94.88 81 VAL A O 1
ATOM 653 N N . LYS A 1 82 ? 14.192 4.180 4.084 1.00 95.94 82 LYS A N 1
ATOM 654 C CA . LYS A 1 82 ? 13.770 5.073 5.170 1.00 95.94 82 LYS A CA 1
ATOM 655 C C . LYS A 1 82 ? 12.321 5.511 4.971 1.00 95.94 82 LYS A C 1
ATOM 657 O O . LYS A 1 82 ? 11.533 5.349 5.891 1.00 95.94 82 LYS A O 1
ATOM 662 N N . PHE A 1 83 ? 11.969 6.001 3.782 1.00 96.69 83 PHE A N 1
ATOM 663 C CA . PHE A 1 83 ? 10.590 6.379 3.462 1.00 96.69 83 PHE A CA 1
ATOM 664 C C . PHE A 1 83 ? 9.623 5.206 3.673 1.00 96.69 83 PHE A C 1
ATOM 666 O O . PHE A 1 83 ? 8.648 5.354 4.405 1.00 96.69 83 PHE A O 1
ATOM 673 N N . LEU A 1 84 ? 9.934 4.032 3.109 1.00 97.25 84 LEU A N 1
ATOM 674 C CA . LEU A 1 84 ? 9.102 2.827 3.213 1.00 97.25 84 LEU A CA 1
ATOM 675 C C . LEU A 1 84 ? 8.873 2.406 4.674 1.00 97.25 84 LEU A C 1
ATOM 677 O O . LEU A 1 84 ? 7.747 2.133 5.084 1.00 97.25 84 LEU A O 1
ATOM 681 N N . ARG A 1 85 ? 9.931 2.389 5.487 1.00 97.44 85 ARG A N 1
ATOM 682 C CA . ARG A 1 85 ? 9.834 2.079 6.917 1.00 97.44 85 ARG A CA 1
ATOM 683 C C . ARG A 1 85 ? 9.025 3.132 7.669 1.00 97.44 85 ARG A C 1
ATOM 685 O O . ARG A 1 85 ? 8.147 2.779 8.453 1.00 97.44 85 ARG A O 1
ATOM 692 N N . ASP A 1 86 ? 9.334 4.406 7.452 1.00 98.31 86 ASP A N 1
ATOM 693 C CA . ASP A 1 86 ? 8.741 5.506 8.205 1.00 98.31 86 ASP A CA 1
ATOM 694 C C . ASP A 1 86 ? 7.235 5.611 7.894 1.00 98.31 86 ASP A C 1
ATOM 696 O O . ASP A 1 86 ? 6.433 5.714 8.822 1.00 98.31 86 ASP A O 1
ATOM 700 N N . VAL A 1 87 ? 6.815 5.479 6.626 1.00 98.31 87 VAL A N 1
ATOM 701 C CA . VAL A 1 87 ? 5.387 5.470 6.260 1.00 98.31 87 VAL A CA 1
ATOM 702 C C . VAL A 1 87 ? 4.658 4.256 6.842 1.00 98.31 87 VAL A C 1
ATOM 704 O O . VAL A 1 87 ? 3.589 4.425 7.428 1.00 98.31 87 VAL A O 1
ATOM 707 N N . ALA A 1 88 ? 5.248 3.056 6.779 1.00 98.25 88 ALA A N 1
ATOM 708 C CA . ALA A 1 88 ? 4.655 1.847 7.351 1.00 98.25 88 ALA A CA 1
ATOM 709 C C . ALA A 1 88 ? 4.452 1.986 8.867 1.00 98.25 88 ALA A C 1
ATOM 711 O O . ALA A 1 88 ? 3.353 1.765 9.374 1.00 98.25 88 ALA A O 1
ATOM 712 N N . GLN A 1 89 ? 5.480 2.441 9.588 1.00 98.56 89 GLN A N 1
ATOM 713 C CA . GLN A 1 89 ? 5.413 2.660 11.032 1.00 98.56 89 GLN A CA 1
ATOM 714 C C . GLN A 1 89 ? 4.358 3.709 11.406 1.00 98.56 89 GLN A C 1
ATOM 716 O O . GLN A 1 89 ? 3.637 3.551 12.393 1.00 98.56 89 GLN A O 1
ATOM 721 N N . ILE A 1 90 ? 4.281 4.800 10.647 1.00 98.50 90 ILE A N 1
ATOM 722 C CA . ILE A 1 90 ? 3.354 5.901 10.899 1.00 98.50 90 ILE A CA 1
ATOM 723 C C . ILE A 1 90 ? 1.899 5.465 10.683 1.00 98.50 90 ILE A C 1
ATOM 725 O O . ILE A 1 90 ? 1.048 5.773 11.521 1.00 98.50 90 ILE A O 1
ATOM 729 N N . ILE A 1 91 ? 1.611 4.745 9.596 1.00 98.50 91 ILE A N 1
ATOM 730 C CA . ILE A 1 91 ? 0.272 4.206 9.325 1.00 98.50 91 ILE A CA 1
ATOM 731 C C . ILE A 1 91 ? -0.102 3.154 10.367 1.00 98.50 91 ILE A C 1
ATOM 733 O O . ILE A 1 91 ? -1.192 3.226 10.927 1.00 98.50 91 ILE A O 1
ATOM 737 N N . TRP A 1 92 ? 0.819 2.255 10.718 1.00 98.44 92 TRP A N 1
ATOM 738 C CA . TRP A 1 92 ? 0.601 1.269 11.774 1.00 98.44 92 TRP A CA 1
ATOM 739 C C . TRP A 1 92 ? 0.227 1.920 13.108 1.00 98.44 92 TRP A C 1
ATOM 741 O O . TRP A 1 92 ? -0.785 1.558 13.702 1.00 98.44 92 TRP A O 1
ATOM 751 N N . LYS A 1 93 ? 0.973 2.943 13.553 1.00 98.00 93 LYS A N 1
ATOM 752 C CA . LYS A 1 93 ? 0.660 3.667 14.800 1.00 98.00 93 LYS A CA 1
ATOM 753 C C . LYS A 1 93 ? -0.740 4.276 14.777 1.00 98.00 93 LYS A C 1
ATOM 755 O O . LYS A 1 93 ? -1.442 4.184 15.778 1.00 98.00 93 LYS A O 1
ATOM 760 N N . ARG A 1 94 ? -1.145 4.884 13.657 1.00 97.38 94 ARG A N 1
ATOM 761 C CA . ARG A 1 94 ? -2.490 5.459 13.506 1.00 97.38 94 ARG A CA 1
ATOM 762 C C . ARG A 1 94 ? -3.576 4.393 13.534 1.00 97.38 94 ARG A C 1
ATOM 764 O O . ARG A 1 94 ? -4.562 4.561 14.238 1.00 97.38 94 ARG A O 1
ATOM 771 N N . VAL A 1 95 ? -3.374 3.281 12.831 1.00 96.94 95 VAL A N 1
ATOM 772 C CA . VAL A 1 95 ? -4.287 2.134 12.874 1.00 96.94 95 VAL A CA 1
ATOM 773 C C . VAL A 1 95 ? -4.469 1.644 14.312 1.00 96.94 95 VAL A C 1
ATOM 775 O O . VAL A 1 95 ? -5.601 1.519 14.770 1.00 96.94 95 VAL A O 1
ATOM 778 N N . LYS A 1 96 ? -3.381 1.475 15.075 1.00 95.25 96 LYS A N 1
ATOM 779 C CA . LYS A 1 96 ? -3.448 1.031 16.480 1.00 95.25 96 LYS A CA 1
ATOM 780 C C . LYS A 1 96 ? -4.158 2.003 17.426 1.00 95.25 96 LYS A C 1
ATOM 782 O O . LYS A 1 96 ? -4.584 1.583 18.492 1.00 95.25 96 LYS A O 1
ATOM 787 N N . GLN A 1 97 ? -4.311 3.276 17.060 1.00 93.62 97 GLN A N 1
ATOM 788 C CA . GLN A 1 97 ? -5.119 4.235 17.829 1.00 93.62 97 GLN A CA 1
ATOM 789 C C . GLN A 1 97 ? -6.629 4.078 17.585 1.00 93.62 97 GLN A C 1
ATOM 791 O O . GLN A 1 97 ? -7.431 4.559 18.387 1.00 93.62 97 GLN A O 1
ATOM 796 N N . ILE A 1 98 ? -7.009 3.440 16.476 1.00 92.44 98 ILE A N 1
ATOM 797 C CA . ILE A 1 98 ? -8.398 3.269 16.035 1.00 92.44 98 ILE A CA 1
ATOM 798 C C . ILE A 1 98 ? -8.928 1.888 16.412 1.00 92.44 98 ILE A C 1
ATOM 800 O O . ILE A 1 98 ? -10.093 1.773 16.782 1.00 92.44 98 ILE A O 1
ATOM 804 N N . GLU A 1 99 ? -8.085 0.856 16.340 1.00 93.19 99 GLU A N 1
ATOM 805 C CA . GLU A 1 99 ? -8.444 -0.499 16.762 1.00 93.19 99 GLU A CA 1
ATOM 806 C C . GLU A 1 99 ? -8.977 -0.498 18.205 1.00 93.19 99 GLU A C 1
ATOM 808 O O . GLU A 1 99 ? -8.288 -0.111 19.152 1.00 93.19 99 GLU A O 1
ATOM 813 N N . LYS A 1 100 ? -10.231 -0.929 18.367 1.00 86.81 100 LYS A N 1
ATOM 814 C CA . LYS A 1 100 ? -10.945 -1.051 19.644 1.00 86.81 100 LYS A CA 1
ATOM 815 C C . LYS A 1 100 ? -11.772 -2.328 19.633 1.00 86.81 100 LYS A C 1
ATOM 817 O O . LYS A 1 100 ? -12.179 -2.786 18.569 1.00 86.81 100 LYS A O 1
ATOM 822 N N . ASP A 1 101 ? -12.007 -2.897 20.812 1.00 80.69 101 ASP A N 1
ATOM 823 C CA . ASP A 1 101 ? -12.992 -3.967 21.032 1.00 80.69 101 ASP A CA 1
ATOM 824 C C . ASP A 1 101 ? -12.883 -5.166 20.064 1.00 80.69 101 ASP A C 1
ATOM 826 O O . ASP A 1 101 ? -13.879 -5.740 19.632 1.00 80.69 101 ASP A O 1
ATOM 830 N N . GLY A 1 102 ? -11.653 -5.559 19.712 1.00 77.88 102 GLY A N 1
ATOM 831 C CA . GLY A 1 102 ? -11.385 -6.699 18.826 1.00 77.88 102 GLY A CA 1
ATOM 832 C C . GLY A 1 102 ? -11.482 -6.402 17.324 1.00 77.88 102 GLY A C 1
ATOM 833 O O . GLY A 1 102 ? -11.271 -7.311 16.520 1.00 77.88 102 GLY A O 1
ATOM 834 N N . HIS A 1 103 ? -11.740 -5.152 16.926 1.00 87.69 103 HIS A N 1
ATOM 835 C CA . HIS A 1 103 ? -11.669 -4.726 15.528 1.00 87.69 103 HIS A CA 1
ATOM 836 C C . HIS A 1 103 ? -10.211 -4.582 15.085 1.00 87.69 103 HIS A C 1
ATOM 838 O O . HIS A 1 103 ? -9.529 -3.632 15.469 1.00 87.69 103 HIS A O 1
ATOM 844 N N . TYR A 1 104 ? -9.734 -5.542 14.293 1.00 93.88 104 TYR A N 1
ATOM 845 C CA . TYR A 1 104 ? -8.384 -5.555 13.728 1.00 93.88 104 TYR A CA 1
ATOM 846 C C . TYR A 1 104 ? -8.384 -4.996 12.306 1.00 93.88 104 TYR A C 1
ATOM 848 O O . TYR A 1 104 ? -9.161 -5.453 11.465 1.00 93.88 104 TYR A O 1
ATOM 856 N N . ILE A 1 105 ? -7.476 -4.065 12.009 1.00 97.12 105 ILE A N 1
ATOM 857 C CA . ILE A 1 105 ? -7.330 -3.488 10.671 1.00 97.12 105 ILE A CA 1
ATOM 858 C C . ILE A 1 105 ? -6.027 -3.996 10.058 1.00 97.12 105 ILE A C 1
ATOM 860 O O . ILE A 1 105 ? -4.930 -3.678 10.517 1.00 97.12 105 ILE A O 1
ATOM 864 N N . LYS A 1 106 ? -6.151 -4.757 8.971 1.00 97.62 106 LYS A N 1
ATOM 865 C CA . LYS A 1 106 ? -5.011 -5.254 8.199 1.00 97.62 106 LYS A CA 1
ATOM 866 C C . LYS A 1 106 ? -4.354 -4.129 7.405 1.00 97.62 106 LYS A C 1
ATOM 868 O O . LYS A 1 106 ? -5.036 -3.292 6.809 1.00 97.62 106 LYS A O 1
ATOM 873 N N . ILE A 1 107 ? -3.030 -4.166 7.325 1.00 98.44 107 ILE A N 1
ATOM 874 C CA . ILE A 1 107 ? -2.199 -3.240 6.560 1.00 98.44 107 ILE A CA 1
ATOM 875 C C . ILE A 1 107 ? -1.448 -4.030 5.489 1.00 98.44 107 ILE A C 1
ATOM 877 O O . ILE A 1 107 ? -0.610 -4.884 5.779 1.00 98.44 107 ILE A O 1
ATOM 881 N N . HIS A 1 108 ? -1.740 -3.738 4.229 1.00 98.06 108 HIS A N 1
ATOM 882 C CA . HIS A 1 108 ? -0.961 -4.197 3.085 1.00 98.06 108 HIS A CA 1
ATOM 883 C C . HIS A 1 108 ? -0.012 -3.093 2.607 1.00 98.06 108 HIS A C 1
ATOM 885 O O . HIS A 1 108 ? -0.299 -1.906 2.761 1.00 98.06 108 HIS A O 1
ATOM 891 N N . MET A 1 109 ? 1.108 -3.461 1.997 1.00 96.69 109 MET A N 1
ATOM 892 C CA . MET A 1 109 ? 2.034 -2.509 1.387 1.00 96.69 109 MET A CA 1
ATOM 893 C C . MET A 1 109 ? 2.439 -3.015 0.005 1.00 96.69 109 MET A C 1
ATOM 895 O O . MET A 1 109 ? 2.998 -4.110 -0.097 1.00 96.69 109 MET A O 1
ATOM 899 N N . PHE A 1 110 ? 2.134 -2.250 -1.044 1.00 94.69 110 PHE A N 1
ATOM 900 C CA . PHE A 1 110 ? 2.294 -2.739 -2.413 1.00 94.69 110 PHE A CA 1
ATOM 901 C C . PHE A 1 110 ? 3.759 -2.860 -2.828 1.00 94.69 110 PHE A C 1
ATOM 903 O O . PHE A 1 110 ? 4.584 -2.013 -2.506 1.00 94.69 110 PHE A O 1
ATOM 910 N N . GLY A 1 111 ? 4.099 -3.930 -3.546 1.00 89.81 111 GLY A N 1
ATOM 911 C CA . GLY A 1 111 ? 5.340 -4.047 -4.318 1.00 89.81 111 GLY A CA 1
ATOM 912 C C . GLY A 1 111 ? 6.633 -3.631 -3.605 1.00 89.81 111 GLY A C 1
ATOM 913 O O . GLY A 1 111 ? 7.548 -3.119 -4.255 1.00 89.81 111 GLY A O 1
ATOM 914 N N . VAL A 1 112 ? 6.730 -3.815 -2.283 1.00 90.94 112 VAL A N 1
ATOM 915 C CA . VAL A 1 112 ? 7.846 -3.280 -1.497 1.00 90.94 112 VAL A CA 1
ATOM 916 C C . VAL A 1 112 ? 9.133 -3.971 -1.919 1.00 90.94 112 VAL A C 1
ATOM 918 O O . VAL A 1 112 ? 9.207 -5.203 -1.984 1.00 90.94 112 VAL A O 1
ATOM 921 N N . THR A 1 113 ? 10.188 -3.188 -2.147 1.00 87.31 113 THR A N 1
ATOM 922 C CA . THR A 1 113 ? 11.516 -3.740 -2.425 1.00 87.31 113 THR A CA 1
ATOM 923 C C . THR A 1 113 ? 11.944 -4.718 -1.326 1.00 87.31 113 THR A C 1
ATOM 925 O O . THR A 1 113 ? 11.907 -4.392 -0.138 1.00 87.31 113 THR A O 1
ATOM 928 N N . MET A 1 114 ? 12.408 -5.915 -1.709 1.00 85.38 114 MET A N 1
ATOM 929 C CA . MET A 1 114 ? 12.808 -6.967 -0.757 1.00 85.38 114 MET A CA 1
ATOM 930 C C . MET A 1 114 ? 13.840 -6.490 0.272 1.00 85.38 114 MET A C 1
ATOM 932 O O . MET A 1 114 ? 13.891 -6.991 1.393 1.00 85.38 114 MET A O 1
ATOM 936 N N . ARG A 1 115 ? 14.656 -5.491 -0.087 1.00 85.88 115 ARG A N 1
ATOM 937 C CA . ARG A 1 115 ? 15.640 -4.880 0.814 1.00 85.88 115 ARG A CA 1
ATOM 938 C C . ARG A 1 115 ? 14.997 -4.258 2.058 1.00 85.88 115 ARG A C 1
ATOM 940 O O . ARG A 1 115 ? 15.620 -4.282 3.113 1.00 85.88 115 ARG A O 1
ATOM 947 N N . ALA A 1 116 ? 13.789 -3.713 1.926 1.00 91.25 116 ALA A N 1
ATOM 948 C CA . ALA A 1 116 ? 13.066 -3.045 3.001 1.00 91.25 116 ALA A CA 1
ATOM 949 C C . ALA A 1 116 ? 12.195 -4.003 3.829 1.00 91.25 116 ALA A C 1
ATOM 951 O O . ALA A 1 116 ? 11.677 -3.593 4.861 1.00 91.25 116 ALA A O 1
ATOM 952 N N . TRP A 1 117 ? 12.032 -5.271 3.426 1.00 91.75 117 TRP A N 1
ATOM 953 C CA . TRP A 1 117 ? 11.118 -6.209 4.095 1.00 91.75 117 TRP A CA 1
ATOM 954 C C . TRP A 1 117 ? 11.409 -6.370 5.584 1.00 91.75 117 TRP A C 1
ATOM 956 O O . TRP A 1 117 ? 10.486 -6.319 6.388 1.00 91.75 117 TRP A O 1
ATOM 966 N N . LYS A 1 118 ? 12.684 -6.486 5.968 1.00 90.44 118 LYS A N 1
ATOM 967 C CA . LYS A 1 118 ? 13.076 -6.579 7.383 1.00 90.44 118 LYS A CA 1
ATOM 968 C C . LYS A 1 118 ? 12.668 -5.346 8.202 1.00 90.44 118 LYS A C 1
ATOM 970 O O . LYS A 1 118 ? 12.416 -5.470 9.394 1.00 90.44 118 LYS A O 1
ATOM 975 N N . ASP A 1 119 ? 12.611 -4.179 7.561 1.00 92.94 119 ASP A N 1
ATOM 976 C CA . ASP A 1 119 ? 12.323 -2.895 8.196 1.00 92.94 119 ASP A CA 1
ATOM 977 C C . ASP A 1 119 ? 10.812 -2.610 8.246 1.00 92.94 119 ASP A C 1
ATOM 979 O O . ASP A 1 119 ? 10.353 -1.950 9.176 1.00 92.94 119 ASP A O 1
ATOM 983 N N . VAL A 1 120 ? 10.032 -3.115 7.278 1.00 95.56 120 VAL A N 1
ATOM 984 C CA . VAL A 1 120 ? 8.571 -2.906 7.213 1.00 95.56 120 VAL A CA 1
ATOM 985 C C . VAL A 1 120 ? 7.755 -4.035 7.842 1.00 95.56 120 VAL A C 1
ATOM 987 O O . VAL A 1 120 ? 6.655 -3.777 8.318 1.00 95.56 120 VAL A O 1
ATOM 990 N N . ALA A 1 121 ? 8.276 -5.267 7.887 1.00 95.25 121 ALA A N 1
ATOM 991 C CA . ALA A 1 121 ? 7.556 -6.447 8.382 1.00 95.25 121 ALA A CA 1
ATOM 992 C C . ALA A 1 121 ? 6.959 -6.311 9.799 1.00 95.25 121 ALA A C 1
ATOM 994 O O . ALA A 1 121 ? 5.912 -6.907 10.035 1.00 95.25 121 ALA A O 1
ATOM 995 N N . PRO A 1 122 ? 7.541 -5.548 10.748 1.00 96.44 122 PRO A N 1
ATOM 996 C CA . PRO A 1 122 ? 6.898 -5.314 12.044 1.00 96.44 122 PRO A CA 1
ATOM 997 C C . PRO A 1 122 ? 5.601 -4.488 11.981 1.00 96.44 122 PRO A C 1
ATOM 999 O O . PRO A 1 122 ? 4.865 -4.449 12.963 1.00 96.44 122 PRO A O 1
ATOM 1002 N N . TYR A 1 123 ? 5.343 -3.798 10.866 1.00 97.75 123 TYR A N 1
ATOM 1003 C CA . TYR A 1 123 ? 4.295 -2.781 10.740 1.00 97.75 123 TYR A CA 1
ATOM 1004 C C . TYR A 1 123 ? 3.211 -3.125 9.712 1.00 97.75 123 TYR A C 1
ATOM 1006 O O . TYR A 1 123 ? 2.222 -2.402 9.618 1.00 97.75 123 TYR A O 1
ATOM 1014 N N . VAL A 1 124 ? 3.390 -4.190 8.926 1.00 97.00 124 VAL A N 1
ATOM 1015 C CA . VAL A 1 124 ? 2.472 -4.575 7.844 1.00 97.00 124 VAL A CA 1
ATOM 1016 C C . VAL A 1 124 ? 2.133 -6.059 7.935 1.00 97.00 124 VAL A C 1
ATOM 1018 O O . VAL A 1 124 ? 2.976 -6.875 8.297 1.00 97.00 124 VAL A O 1
ATOM 1021 N N . ASP A 1 125 ? 0.909 -6.419 7.565 1.00 97.19 125 ASP A N 1
ATOM 1022 C CA . ASP A 1 125 ? 0.434 -7.806 7.544 1.00 97.19 125 ASP A CA 1
ATOM 1023 C C . ASP A 1 125 ? 0.830 -8.540 6.262 1.00 97.19 125 ASP A C 1
ATOM 1025 O O . ASP A 1 125 ? 0.905 -9.767 6.231 1.00 97.19 125 ASP A O 1
ATOM 1029 N N . SER A 1 126 ? 1.016 -7.802 5.165 1.00 95.31 126 SER A N 1
ATOM 1030 C CA . SER A 1 126 ? 1.263 -8.392 3.847 1.00 95.31 126 SER A CA 1
ATOM 1031 C C . SER A 1 126 ? 1.924 -7.413 2.875 1.00 95.31 126 SER A C 1
ATOM 1033 O O . SER A 1 126 ? 1.765 -6.199 2.983 1.00 95.31 126 SER A O 1
ATOM 1035 N N . THR A 1 127 ? 2.630 -7.962 1.887 1.00 93.88 127 THR A N 1
ATOM 1036 C CA . THR A 1 127 ? 3.164 -7.253 0.715 1.00 93.88 127 THR A CA 1
ATOM 1037 C C . THR A 1 127 ? 3.126 -8.190 -0.493 1.00 93.88 127 THR A C 1
ATOM 1039 O O . THR A 1 127 ? 3.128 -9.412 -0.317 1.00 93.88 127 THR A O 1
ATOM 1042 N N . ASP A 1 128 ? 3.054 -7.653 -1.706 1.00 89.94 128 ASP A N 1
ATOM 1043 C CA . ASP A 1 128 ? 3.173 -8.411 -2.954 1.00 89.94 128 ASP A CA 1
ATOM 1044 C C . ASP A 1 128 ? 4.540 -8.187 -3.621 1.00 89.94 128 ASP A C 1
ATOM 1046 O O . ASP A 1 128 ? 5.277 -7.249 -3.318 1.00 89.94 128 ASP A O 1
ATOM 1050 N N . THR A 1 129 ? 4.928 -9.097 -4.518 1.00 82.25 129 THR A N 1
ATOM 1051 C CA . THR A 1 129 ? 6.200 -8.982 -5.231 1.00 82.25 129 THR A CA 1
ATOM 1052 C C . THR A 1 129 ? 6.187 -9.727 -6.562 1.00 82.25 129 THR A C 1
ATOM 1054 O O . THR A 1 129 ? 5.596 -10.801 -6.690 1.00 82.25 129 THR A O 1
ATOM 1057 N N . ILE A 1 130 ? 6.888 -9.189 -7.566 1.00 79.94 130 ILE A N 1
ATOM 1058 C CA . ILE A 1 130 ? 7.051 -9.838 -8.873 1.00 79.94 130 ILE A CA 1
ATOM 1059 C C . ILE A 1 130 ? 8.383 -10.588 -8.901 1.00 79.94 130 ILE A C 1
ATOM 1061 O O . ILE A 1 130 ? 9.398 -10.099 -9.402 1.00 79.94 130 ILE A O 1
ATOM 1065 N N . VAL A 1 131 ? 8.355 -11.822 -8.401 1.00 71.00 131 VAL A N 1
ATOM 1066 C CA . VAL A 1 131 ? 9.535 -12.691 -8.276 1.00 71.00 131 VAL A CA 1
ATOM 1067 C C . VAL A 1 131 ? 10.279 -12.892 -9.599 1.00 71.00 131 VAL A C 1
ATOM 1069 O O . VAL A 1 131 ? 11.504 -12.815 -9.634 1.00 71.00 131 VAL A O 1
ATOM 1072 N N . GLY A 1 132 ? 9.559 -13.107 -10.705 1.00 74.31 132 GLY A N 1
ATOM 1073 C CA . GLY A 1 132 ? 10.179 -13.354 -12.010 1.00 74.31 132 GLY A CA 1
ATOM 1074 C C . GLY A 1 132 ? 11.130 -12.229 -12.432 1.00 74.31 132 GLY A C 1
ATOM 1075 O O . GLY A 1 132 ? 12.299 -12.456 -12.736 1.00 74.31 132 GLY A O 1
ATOM 1076 N N . ASN A 1 133 ? 10.655 -10.986 -12.383 1.00 72.31 133 ASN A N 1
ATOM 1077 C CA . ASN A 1 133 ? 11.432 -9.837 -12.845 1.00 72.31 133 ASN A CA 1
ATOM 1078 C C . ASN A 1 133 ? 12.610 -9.504 -11.930 1.00 72.31 133 ASN A C 1
ATOM 1080 O O . ASN A 1 133 ? 13.621 -9.011 -12.430 1.00 72.31 133 ASN A O 1
ATOM 1084 N N . ILE A 1 134 ? 12.496 -9.798 -10.631 1.00 74.69 134 ILE A N 1
ATOM 1085 C CA . ILE A 1 134 ? 13.576 -9.601 -9.654 1.00 74.69 134 ILE A CA 1
ATOM 1086 C C . ILE A 1 134 ? 14.813 -10.424 -10.028 1.00 74.69 134 ILE A C 1
ATOM 1088 O O . ILE A 1 134 ? 15.932 -9.952 -9.844 1.00 74.69 134 ILE A O 1
ATOM 1092 N N . TRP A 1 135 ? 14.622 -11.617 -10.593 1.00 82.62 135 TRP A N 1
ATOM 1093 C CA . TRP A 1 135 ? 15.717 -12.513 -10.966 1.00 82.62 135 TRP A CA 1
ATOM 1094 C C . TRP A 1 135 ? 16.109 -12.416 -12.432 1.00 82.62 135 TRP A C 1
ATOM 1096 O O . TRP A 1 135 ? 17.294 -12.328 -12.746 1.00 82.62 135 TRP A O 1
ATOM 1106 N N . CYS A 1 136 ? 15.139 -12.381 -13.344 1.00 83.44 136 CYS A N 1
ATOM 1107 C CA . CYS A 1 136 ? 15.445 -12.368 -14.770 1.00 83.44 136 CYS A CA 1
ATOM 1108 C C . CYS A 1 136 ? 16.110 -11.064 -15.223 1.00 83.44 136 CYS A C 1
ATOM 1110 O O . CYS A 1 136 ? 17.001 -11.128 -16.064 1.00 83.44 136 CYS A O 1
ATOM 1112 N N . ARG A 1 137 ? 15.766 -9.890 -14.662 1.00 83.56 137 ARG A N 1
ATOM 1113 C CA . ARG A 1 137 ? 16.427 -8.640 -15.083 1.00 83.56 137 ARG A CA 1
ATOM 1114 C C . ARG A 1 137 ? 17.935 -8.661 -14.796 1.00 83.56 137 ARG A C 1
ATOM 1116 O O . ARG A 1 137 ? 18.685 -8.410 -15.734 1.00 83.56 137 ARG A O 1
ATOM 1123 N N . PRO A 1 138 ? 18.400 -8.994 -13.576 1.00 83.81 138 PRO A N 1
ATOM 1124 C CA . PRO A 1 138 ? 19.833 -9.111 -13.311 1.00 83.81 138 PRO A CA 1
ATOM 1125 C C . PRO A 1 138 ? 20.513 -10.281 -14.031 1.00 83.81 138 PRO A C 1
ATOM 1127 O O . PRO A 1 138 ? 21.644 -10.129 -14.474 1.00 83.81 138 PRO A O 1
ATOM 1130 N N . LEU A 1 139 ? 19.855 -11.444 -14.137 1.00 86.50 139 LEU A N 1
ATOM 1131 C CA . LEU A 1 139 ? 20.486 -12.662 -14.669 1.00 86.50 139 LEU A CA 1
ATOM 1132 C C . LEU A 1 139 ? 20.486 -12.735 -16.200 1.00 86.50 139 LEU A C 1
ATOM 1134 O O . LEU A 1 139 ? 21.426 -13.256 -16.788 1.00 86.50 139 LEU A O 1
ATOM 1138 N N . LEU A 1 140 ? 19.419 -12.252 -16.840 1.00 87.62 140 LEU A N 1
ATOM 1139 C CA . LEU A 1 140 ? 19.171 -12.400 -18.278 1.00 87.62 140 LEU A CA 1
ATOM 1140 C C . LEU A 1 140 ? 19.149 -11.059 -19.024 1.00 87.62 140 LEU A C 1
ATOM 1142 O O . LEU A 1 140 ? 19.005 -11.048 -20.243 1.00 87.62 140 LEU A O 1
ATOM 1146 N N . GLY A 1 141 ? 19.206 -9.924 -18.318 1.00 88.62 141 GLY A N 1
ATOM 1147 C CA . GLY A 1 141 ? 19.069 -8.591 -18.918 1.00 88.62 141 GLY A CA 1
ATOM 1148 C C . GLY A 1 141 ? 17.656 -8.267 -19.425 1.00 88.62 141 GLY A C 1
ATOM 1149 O O . GLY A 1 141 ? 17.451 -7.229 -20.050 1.00 88.62 141 GLY A O 1
ATOM 1150 N N . LYS A 1 142 ? 16.666 -9.132 -19.165 1.00 86.69 142 LYS A N 1
ATOM 1151 C CA . LYS A 1 142 ? 15.277 -8.995 -19.636 1.00 86.69 142 LYS A CA 1
ATOM 1152 C C . LYS A 1 142 ? 14.272 -9.530 -18.615 1.00 86.69 142 LYS A C 1
ATOM 1154 O O . LYS A 1 142 ? 14.633 -10.188 -17.647 1.00 86.69 142 LYS A O 1
ATOM 1159 N N . MET A 1 143 ? 12.989 -9.246 -18.819 1.00 85.50 143 MET A N 1
ATOM 1160 C CA . MET A 1 143 ? 11.913 -9.859 -18.029 1.00 85.50 143 MET A CA 1
ATOM 1161 C C . MET A 1 143 ? 11.748 -11.342 -18.390 1.00 85.50 143 MET A C 1
ATOM 1163 O O . MET A 1 143 ? 11.986 -11.709 -19.540 1.00 85.50 143 MET A O 1
ATOM 1167 N N . CYS A 1 144 ? 11.316 -12.183 -17.437 1.00 85.44 144 CYS A N 1
ATOM 1168 C CA . CYS A 1 144 ? 10.999 -13.578 -17.756 1.00 85.44 144 CYS A CA 1
ATOM 1169 C C . CYS A 1 144 ? 9.741 -13.618 -18.635 1.00 85.44 144 CYS A C 1
ATOM 1171 O O . CYS A 1 144 ? 8.648 -13.267 -18.173 1.00 85.44 144 CYS A O 1
ATOM 1173 N N . THR A 1 145 ? 9.860 -14.081 -19.873 1.00 87.69 145 THR A N 1
ATOM 1174 C CA . THR A 1 145 ? 8.727 -14.228 -20.794 1.00 87.69 145 THR A CA 1
ATOM 1175 C C . THR A 1 145 ? 8.346 -15.688 -21.003 1.00 87.69 145 THR A C 1
ATOM 1177 O O . THR A 1 145 ? 7.169 -15.962 -21.244 1.00 87.69 145 THR A O 1
ATOM 1180 N N . THR A 1 146 ? 9.276 -16.632 -20.823 1.00 89.69 146 THR A N 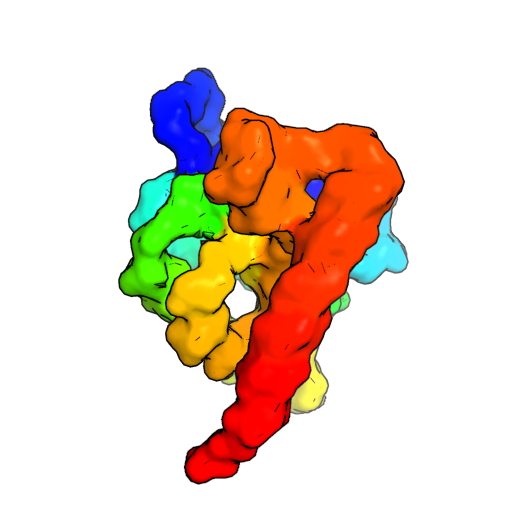1
ATOM 1181 C CA . THR A 1 146 ? 9.009 -18.070 -20.996 1.00 89.69 146 THR A CA 1
ATOM 1182 C C . THR A 1 146 ? 8.665 -18.779 -19.684 1.00 89.69 146 THR A C 1
ATOM 1184 O O . THR A 1 146 ? 8.867 -18.258 -18.581 1.00 89.69 146 THR A O 1
ATOM 1187 N N . LYS A 1 147 ? 8.109 -19.992 -19.792 1.00 88.69 147 LYS A N 1
ATOM 1188 C CA . LYS A 1 147 ? 7.780 -20.836 -18.634 1.00 88.69 147 LYS A CA 1
ATOM 1189 C C . LYS A 1 147 ? 9.047 -21.271 -17.898 1.00 88.69 147 LYS A C 1
ATOM 1191 O O . LYS A 1 147 ? 9.071 -21.269 -16.670 1.00 88.69 147 LYS A O 1
ATOM 1196 N N . GLU A 1 148 ? 10.096 -21.592 -18.642 1.00 90.81 148 GLU A N 1
ATOM 1197 C CA . GLU A 1 148 ? 11.389 -22.056 -18.142 1.00 90.81 148 GLU A CA 1
ATOM 1198 C C . GLU A 1 148 ? 12.096 -20.947 -17.354 1.00 90.81 148 GLU A C 1
ATOM 1200 O O . GLU A 1 148 ? 12.566 -21.181 -16.241 1.00 90.81 148 GLU A O 1
ATOM 1205 N N . GLU A 1 149 ? 12.088 -19.715 -17.875 1.00 88.50 149 GLU A N 1
ATOM 1206 C CA . GLU A 1 149 ? 12.646 -18.537 -17.198 1.00 88.50 149 GLU A CA 1
ATOM 1207 C C . GLU A 1 149 ? 11.912 -18.245 -15.883 1.00 88.50 149 GLU A C 1
ATOM 1209 O O . GLU A 1 149 ? 12.541 -18.011 -14.849 1.00 88.50 149 GLU A O 1
ATOM 1214 N N . LYS A 1 150 ? 10.574 -18.321 -15.895 1.00 86.62 150 LYS A N 1
ATOM 1215 C CA . LYS A 1 150 ? 9.749 -18.145 -14.691 1.00 86.62 150 LYS A CA 1
ATOM 1216 C C . LYS A 1 150 ? 10.003 -19.246 -13.660 1.00 86.62 150 LYS A C 1
ATOM 1218 O O . LYS A 1 150 ? 10.109 -18.941 -12.475 1.00 86.62 150 LYS A O 1
ATOM 1223 N N . ALA A 1 151 ? 10.128 -20.503 -14.090 1.00 87.81 151 ALA A N 1
ATOM 1224 C CA . ALA A 1 151 ? 10.407 -21.632 -13.203 1.00 87.81 151 ALA A CA 1
ATOM 1225 C C . ALA A 1 151 ? 11.791 -21.521 -12.544 1.00 87.81 151 ALA A C 1
ATOM 1227 O O . ALA A 1 151 ? 11.928 -21.781 -11.349 1.00 87.81 151 ALA A O 1
ATOM 1228 N N . MET A 1 152 ? 12.803 -21.087 -13.299 1.00 90.12 152 MET A N 1
ATOM 1229 C CA . MET A 1 152 ? 14.142 -20.807 -12.776 1.00 90.12 152 MET A CA 1
ATOM 1230 C C . MET A 1 152 ? 14.106 -19.691 -11.725 1.00 90.12 152 MET A C 1
ATOM 1232 O O . MET A 1 152 ? 14.553 -19.907 -10.599 1.00 90.12 152 MET A O 1
ATOM 1236 N N . ALA A 1 153 ? 13.496 -18.545 -12.043 1.00 87.38 153 ALA A N 1
ATOM 1237 C CA . ALA A 1 153 ? 13.374 -17.429 -11.104 1.00 87.38 153 ALA A CA 1
ATOM 1238 C C . ALA A 1 153 ? 12.616 -17.828 -9.825 1.00 87.38 153 ALA A C 1
ATOM 1240 O O . ALA A 1 153 ? 12.992 -17.431 -8.722 1.00 87.38 153 ALA A O 1
ATOM 1241 N N . TRP A 1 154 ? 11.573 -18.651 -9.961 1.00 86.25 154 TRP A N 1
ATOM 1242 C CA . TRP A 1 154 ? 10.812 -19.165 -8.826 1.00 86.25 154 TRP A CA 1
ATOM 1243 C C . TRP A 1 154 ? 11.642 -20.085 -7.926 1.00 86.25 154 TRP A C 1
ATOM 1245 O O . TRP A 1 154 ? 11.596 -19.944 -6.707 1.00 86.25 154 TRP A O 1
ATOM 1255 N N . ARG A 1 155 ? 12.456 -20.982 -8.496 1.00 88.06 155 ARG A N 1
ATOM 1256 C CA . ARG A 1 155 ? 13.359 -21.844 -7.715 1.00 88.06 155 ARG A CA 1
ATOM 1257 C C . ARG A 1 155 ? 14.363 -21.037 -6.897 1.00 88.06 155 ARG A C 1
ATOM 1259 O O . ARG A 1 155 ? 14.474 -21.266 -5.698 1.00 88.06 155 ARG A O 1
ATOM 1266 N N . ILE A 1 156 ? 15.019 -20.054 -7.516 1.00 86.25 156 ILE A N 1
ATOM 1267 C CA . ILE A 1 156 ? 15.986 -19.183 -6.825 1.00 86.25 156 ILE A CA 1
ATOM 1268 C C . ILE A 1 156 ? 15.304 -18.422 -5.679 1.00 86.25 156 ILE A C 1
ATOM 1270 O O . ILE A 1 156 ? 15.860 -18.272 -4.589 1.00 86.25 156 ILE A O 1
ATOM 1274 N N . PHE A 1 157 ? 14.077 -17.950 -5.903 1.00 83.88 157 PHE A N 1
ATOM 1275 C CA . PHE A 1 157 ? 13.293 -17.309 -4.855 1.00 83.88 157 PHE A CA 1
ATOM 1276 C C . PHE A 1 157 ? 12.989 -18.247 -3.692 1.00 83.88 157 PHE A C 1
ATOM 1278 O O . PHE A 1 157 ? 13.233 -17.866 -2.551 1.00 83.88 157 PHE A O 1
ATOM 1285 N N . LEU A 1 158 ? 12.496 -19.458 -3.963 1.00 84.75 158 LEU A N 1
ATOM 1286 C CA . LEU A 1 158 ? 12.191 -20.438 -2.920 1.00 84.75 158 LEU A CA 1
ATOM 1287 C C . LEU A 1 158 ? 13.434 -20.810 -2.107 1.00 84.75 158 LEU A C 1
ATOM 1289 O O . LEU A 1 158 ? 13.347 -20.896 -0.887 1.00 84.75 158 LEU A O 1
ATOM 1293 N N . GLU A 1 159 ? 14.592 -20.959 -2.752 1.00 84.62 159 GLU A N 1
ATOM 1294 C CA . GLU A 1 159 ? 15.869 -21.192 -2.068 1.00 84.62 159 GLU A CA 1
ATOM 1295 C C . GLU A 1 159 ? 16.212 -20.039 -1.111 1.00 84.62 159 GLU A C 1
ATOM 1297 O O . GLU A 1 159 ? 16.550 -20.277 0.050 1.00 84.62 159 GLU A O 1
ATOM 1302 N N . ARG A 1 160 ? 16.050 -18.780 -1.543 1.00 78.56 160 ARG A N 1
ATOM 1303 C CA . ARG A 1 160 ? 16.245 -17.616 -0.662 1.00 78.56 160 ARG A CA 1
ATOM 1304 C C . ARG A 1 160 ? 15.220 -17.536 0.463 1.00 78.56 160 ARG A C 1
ATOM 1306 O O . ARG A 1 160 ? 15.591 -17.226 1.590 1.00 78.56 160 ARG A O 1
ATOM 1313 N N . VAL A 1 161 ? 13.944 -17.788 0.182 1.00 78.00 161 VAL A N 1
ATOM 1314 C CA . VAL A 1 161 ? 12.895 -17.777 1.211 1.00 78.00 161 VAL A CA 1
ATOM 1315 C C . VAL A 1 161 ? 13.166 -18.858 2.249 1.00 78.00 161 VAL A C 1
ATOM 1317 O O . VAL A 1 161 ? 13.060 -18.571 3.434 1.00 78.00 161 VAL A O 1
ATOM 1320 N N . ALA A 1 162 ? 13.579 -20.057 1.835 1.00 80.44 162 ALA A N 1
ATOM 1321 C CA . ALA A 1 162 ? 13.952 -21.130 2.752 1.00 80.44 162 ALA A CA 1
ATOM 1322 C C . ALA A 1 162 ? 15.126 -20.726 3.658 1.00 80.44 162 ALA A C 1
ATOM 1324 O O . ALA A 1 162 ? 15.069 -20.952 4.864 1.00 80.44 162 ALA A O 1
ATOM 1325 N N . GLN A 1 163 ? 16.149 -20.061 3.107 1.00 76.81 163 GLN A N 1
ATOM 1326 C CA . GLN A 1 163 ? 17.257 -19.514 3.899 1.00 76.81 163 GLN A CA 1
ATOM 1327 C C . GLN A 1 163 ? 16.779 -18.480 4.923 1.00 76.81 163 GLN A C 1
ATOM 1329 O O . GLN A 1 163 ? 17.211 -18.521 6.069 1.00 76.81 163 GLN A O 1
ATOM 1334 N N . VAL A 1 164 ? 15.879 -17.572 4.533 1.00 71.75 164 VAL A N 1
ATOM 1335 C CA . VAL A 1 164 ? 15.329 -16.548 5.437 1.00 71.75 164 VAL A CA 1
ATOM 1336 C C . VAL A 1 164 ? 14.415 -17.167 6.496 1.00 71.75 164 VAL A C 1
ATOM 1338 O O . VAL A 1 164 ? 14.487 -16.780 7.655 1.00 71.75 164 VAL A O 1
ATOM 1341 N N . ALA A 1 165 ? 13.582 -18.140 6.130 1.00 69.25 165 ALA A N 1
ATOM 1342 C CA . ALA A 1 165 ? 12.682 -18.833 7.049 1.00 69.25 165 ALA A CA 1
ATOM 1343 C C . ALA A 1 165 ? 13.435 -19.682 8.087 1.00 69.25 165 ALA A C 1
ATOM 1345 O O . ALA A 1 165 ? 12.942 -19.866 9.196 1.00 69.25 165 ALA A O 1
ATOM 1346 N N . ALA A 1 166 ? 14.635 -20.164 7.749 1.00 69.38 166 ALA A N 1
ATOM 1347 C CA . ALA A 1 166 ? 15.527 -20.855 8.677 1.00 69.38 166 ALA A CA 1
ATOM 1348 C C . ALA A 1 166 ? 16.187 -19.917 9.709 1.00 69.38 166 ALA A C 1
ATOM 1350 O O . ALA A 1 166 ? 16.787 -20.397 10.669 1.00 69.38 166 ALA A O 1
ATOM 1351 N N . ILE A 1 167 ? 16.084 -18.593 9.541 1.00 61.91 167 ILE A N 1
ATOM 1352 C CA . ILE A 1 167 ? 16.546 -17.620 10.533 1.00 61.91 167 ILE A CA 1
ATOM 1353 C C . ILE A 1 167 ? 15.479 -17.522 11.625 1.00 61.91 167 ILE A C 1
ATOM 1355 O O . ILE A 1 167 ? 14.483 -16.807 11.499 1.00 61.91 167 ILE A O 1
ATOM 1359 N N . THR A 1 168 ? 15.685 -18.255 12.716 1.00 45.94 168 THR A N 1
ATOM 1360 C CA . THR A 1 168 ? 14.858 -18.159 13.920 1.00 45.94 168 THR A CA 1
ATOM 1361 C C . THR A 1 168 ? 14.990 -16.759 14.520 1.00 45.94 168 THR A C 1
ATOM 1363 O O . THR A 1 168 ? 16.100 -16.256 14.698 1.00 45.94 168 THR A O 1
ATOM 1366 N N . ARG A 1 169 ? 13.859 -16.115 14.837 1.00 50.78 169 ARG A N 1
ATOM 1367 C CA . ARG A 1 169 ? 13.843 -14.869 15.618 1.00 50.78 169 ARG A CA 1
ATOM 1368 C C . ARG A 1 169 ? 14.478 -15.148 16.988 1.00 50.78 169 ARG A C 1
ATOM 1370 O O . ARG A 1 169 ? 13.977 -16.018 17.697 1.00 50.78 169 ARG A O 1
ATOM 1377 N N . MET A 1 170 ? 15.576 -14.456 17.307 1.00 37.12 170 MET A N 1
ATOM 1378 C CA . MET A 1 170 ? 16.075 -14.334 18.685 1.00 37.12 170 MET A CA 1
ATOM 1379 C C . MET A 1 170 ? 15.103 -13.516 19.529 1.00 37.12 170 MET A C 1
ATOM 1381 O O . MET A 1 170 ? 14.520 -12.557 18.967 1.00 37.12 170 MET A O 1
#

=== Feature glossary ===
Each block in this record encodes a different view of the same protein. In brief:

Predicted aligned error. PAE(i, j) answers: if I align the predicted and true structures on residue i, how far off (in Å) do I expect residue j to be? A block-diagonal PAE matrix with low values on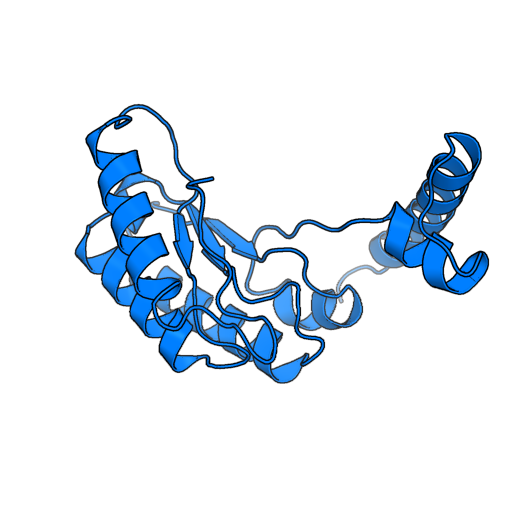 the blocks and high values off-diagonal is the signature of a multi-domain protein with confidently predicted domains but uncertain inter-domain orientation.

Contact-map, Ramachandran, and PAE plots. Plot images: a contact map (which residues are close in 3D, as an N×N binary image), a Ramachandran scatter (backbone torsion angles, revealing secondary-structure composition at a glance), and — for AlphaFold structures — a PAE heatmap (pairwise prediction confidence).

Backbone torsions (φ/ψ). φ (phi) and ψ (psi) are the two rotatable backbone dihedrals per residue: φ is the C(i-1)–N–Cα–C torsion, ψ is the N–Cα–C–N(i+1) torsion, both in degrees on (−180°, 180°]. α-helical residues cluster near (−60°, −45°); β-strand residues near (−120°, +130°). A Ramachandran plot is simply a scatter of (φ, ψ) for every residue.

Foldseek 3Di. A 3Di character summarizes, for each residue, the relative orientation of the Cα frame of its nearest spatial neighbor. Because it encodes fold topology rather than chemistry, 3Di alignments detect remote structural similarity that sequence alignment misses.

Radius of gyration, Cα contacts, bounding box. Three whole-structure scalars: the radius of gyration (RMS distance of Cα from centroid, in Å), the count of Cα–Cα contacts (pairs closer than 8 Å and separated by more than four residues in sequence — i.e. tertiary, not local, contacts), and the bounding-box dimensions. Together they distinguish compact globular folds from extended fibres or disordered chains.

Sequence. Sequence gives the chain of amino acids in standard one-letter code (A=alanine, C=cysteine, …, Y=tyrosine), read N→C. It is the only feature that is directly encoded by the gene; all structural features are derived from the folded form of this sequence.

mmCIF coordinates. Atomic coordinates in PDBx/mmCIF format — the same representation the Protein Data Bank distributes. Each line of the _atom_site loop places one backbone atom in Cartesian space (units: ångströms, origin: arbitrary).

Secondary structure (3-state, P-SEA). Three-state secondary structure (P-SEA) collapses the eight DSSP classes into helix (a), strand (b), and coil (c). P-SEA assigns these from Cα geometry alone — distances and angles — without requiring backbone oxygens, so it works on any Cα trace.

InterPro / GO / CATH / organism. Functional annotations link the protein to curated databases. InterPro entries identify conserved domains and families by matching the sequence against member-database signatures (Pfam, PROSITE, CDD, …). Gene Ontology (GO) terms describe molecular function, biological process, and cellular component in a controlled vocabulary. CATH places the structure in a hierarchical fold classification (Class/Architecture/Topology/Homologous-superfamily). The organism is the source species.

B-factor. B-factor (Debye–Waller factor) reflects atomic displacement in the crystal lattice. It is an experimental observable (units Å²), not a prediction; low valu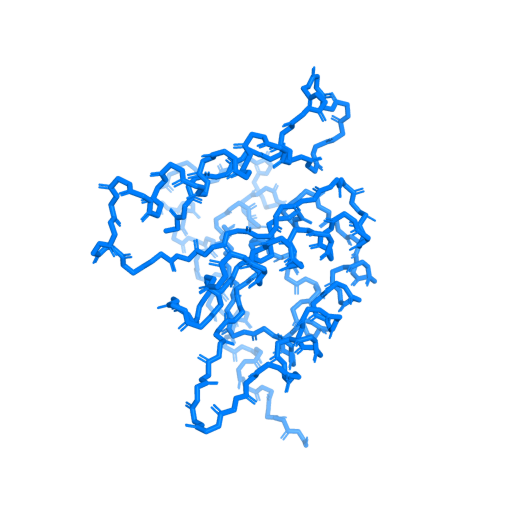es mean the atom is pinned down, high values mean it moves or is heterogeneous across the crystal.

Rendered structure images. Structure images are PyMOL renders from six orthogonal camera directions. Cartoon representation draws helices as coils and strands as arrows; sticks shows the backbone as bonds; surface shows the solvent-excluded envelope. Rainbow coloring maps sequence position to hue (blue→red, N→C); chain coloring assigns a distinct color per polypeptide.

Solvent-accessible surface area. Solvent-accessible surface area (SASA) is the area in Å² traced out by the centre of a 1.4 Å probe sphere (a water molecule) rolled over the protein's van der Waals surface (Shrake–Rupley / Lee–Richards construction). Buried residues have near-zero SASA; fully exposed residues can exceed 200 Å². The total SASA scales roughly with the number of surface residues.

Secondary structure (8-state, DSSP). The SS8 string is DSSP's per-residue secondary-structure call. α-helix (H) means an i→i+4 H-bond ladder; β-strand (E) means the residue participates in a β-sheet; 3₁₀ (G) and π (I) are tighter and wider helices; T/S are turns/bends; '-' is loop.

pLDDT. For AlphaFold models, the B-factor field carries pLDDT — the model's own estimate of local accuracy on a 0–100 scale. Regions with pLDDT<50 should be treated as essentially unmodeled; they often correspond to intrinsically disordered segments.

Nearest PDB structures. Nearest PDB neighbors are the top structural matches found by Foldseek when searching this structure against the entire Protein Data Bank. Each hit reports a TM-score (0 to 1; >0.5 almost always implies the same fold) and an E-value. These are *structural* homologs — they may share no detectable sequence similarity.